Protein AF-A0A6N6PBZ8-F1 (afdb_monomer_lite)

Radius of gyration: 16.62 Å; chains: 1; bounding box: 34×43×38 Å

Structure (mmCIF, N/CA/C/O backbone):
data_AF-A0A6N6PBZ8-F1
#
_entry.id   AF-A0A6N6PBZ8-F1
#
loop_
_atom_site.group_PDB
_atom_site.id
_atom_site.type_symbol
_atom_site.label_atom_id
_atom_site.label_alt_id
_atom_site.label_comp_id
_atom_site.label_asym_id
_atom_site.label_entity_id
_atom_site.label_seq_id
_atom_site.pdbx_PDB_ins_code
_atom_site.Cartn_x
_atom_site.Cartn_y
_atom_site.Cartn_z
_atom_site.occupancy
_atom_site.B_iso_or_equiv
_atom_site.auth_seq_id
_atom_site.auth_comp_id
_atom_site.auth_asym_id
_atom_site.auth_atom_id
_atom_site.pdbx_PDB_model_num
ATOM 1 N N . MET A 1 1 ? 18.929 -25.212 -22.635 1.00 32.59 1 MET A N 1
ATOM 2 C CA . MET A 1 1 ? 18.979 -25.880 -21.314 1.00 32.59 1 MET A CA 1
ATOM 3 C C . MET A 1 1 ? 19.319 -24.796 -20.306 1.00 32.59 1 MET A C 1
ATOM 5 O O . MET A 1 1 ? 20.373 -24.211 -20.439 1.00 32.59 1 MET A O 1
ATOM 9 N N . GLY A 1 2 ? 18.472 -24.333 -19.399 1.00 34.78 2 GLY A N 1
ATOM 10 C CA . GLY A 1 2 ? 17.311 -24.933 -18.765 1.00 34.78 2 GLY A CA 1
ATOM 11 C C . GLY A 1 2 ? 17.470 -24.647 -17.275 1.00 34.78 2 GLY A C 1
ATOM 12 O O . GLY A 1 2 ? 18.210 -25.358 -16.617 1.00 34.78 2 GLY A O 1
ATOM 13 N N . SER A 1 3 ? 16.826 -23.591 -16.780 1.00 24.89 3 SER A N 1
ATOM 14 C CA . SER A 1 3 ? 16.521 -23.434 -15.355 1.00 24.89 3 SER A CA 1
ATOM 15 C C . SER A 1 3 ? 15.236 -22.633 -15.234 1.00 24.89 3 SER A C 1
ATOM 17 O O . SER A 1 3 ? 15.215 -21.412 -15.110 1.00 24.89 3 SER A O 1
ATOM 19 N N . THR A 1 4 ? 14.137 -23.366 -15.356 1.00 26.75 4 THR A N 1
ATOM 20 C CA . THR A 1 4 ? 12.801 -22.930 -14.981 1.00 26.75 4 THR A CA 1
ATOM 21 C C . THR A 1 4 ? 12.794 -22.737 -13.467 1.00 26.75 4 THR A C 1
ATOM 23 O O . THR A 1 4 ? 12.799 -23.718 -12.724 1.00 26.75 4 THR A O 1
ATOM 26 N N . ILE A 1 5 ? 12.773 -21.493 -12.991 1.00 32.59 5 ILE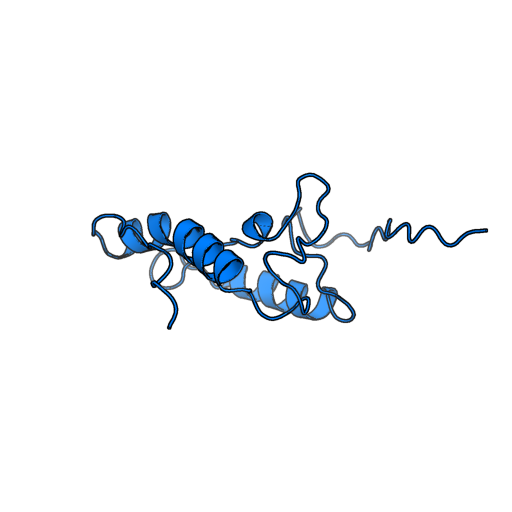 A N 1
ATOM 27 C CA . ILE A 1 5 ? 12.474 -21.212 -11.585 1.00 32.59 5 ILE A CA 1
ATOM 28 C C . ILE A 1 5 ? 10.968 -21.430 -11.413 1.00 32.59 5 ILE A C 1
ATOM 30 O O . ILE A 1 5 ? 10.160 -20.526 -11.597 1.00 32.59 5 ILE A O 1
ATOM 34 N N . ARG A 1 6 ? 10.567 -22.669 -11.111 1.00 25.77 6 ARG A N 1
ATOM 35 C CA . ARG A 1 6 ? 9.264 -22.927 -10.495 1.00 25.77 6 ARG A CA 1
ATOM 36 C C . ARG A 1 6 ? 9.402 -22.587 -9.018 1.00 25.77 6 ARG A C 1
ATOM 38 O O . ARG A 1 6 ? 9.809 -23.437 -8.233 1.00 25.77 6 ARG A O 1
ATOM 45 N N . SER A 1 7 ? 9.022 -21.380 -8.613 1.00 33.50 7 SER A N 1
ATOM 46 C CA . SER A 1 7 ? 8.722 -21.110 -7.204 1.00 33.50 7 SER A CA 1
ATOM 47 C C . SER A 1 7 ? 7.330 -21.653 -6.865 1.00 33.50 7 SER A C 1
ATOM 49 O O . SER A 1 7 ? 6.441 -20.926 -6.439 1.00 33.50 7 SER A O 1
ATOM 51 N N . SER A 1 8 ? 7.117 -22.957 -7.049 1.00 32.88 8 SER A N 1
ATOM 52 C CA . SER A 1 8 ? 6.024 -23.661 -6.376 1.00 32.88 8 SER A CA 1
ATOM 53 C C . SER A 1 8 ? 6.514 -24.093 -4.995 1.00 32.88 8 SER A C 1
ATOM 55 O O . SER A 1 8 ? 6.631 -25.282 -4.701 1.00 32.88 8 SER A O 1
ATOM 57 N N . GLY A 1 9 ? 6.869 -23.116 -4.164 1.00 30.92 9 GLY A N 1
ATOM 58 C CA . GLY A 1 9 ? 7.134 -23.327 -2.751 1.00 30.92 9 GLY A CA 1
ATOM 59 C C . GLY A 1 9 ? 5.815 -23.263 -2.000 1.00 30.92 9 GLY A C 1
ATOM 60 O O . GLY A 1 9 ? 5.419 -22.199 -1.543 1.00 30.92 9 GLY A O 1
ATOM 61 N N . ARG A 1 10 ? 5.122 -24.400 -1.868 1.00 36.94 10 ARG A N 1
ATOM 62 C CA . ARG A 1 10 ? 4.152 -24.567 -0.780 1.00 36.94 10 ARG A CA 1
ATOM 63 C C . ARG A 1 10 ? 4.943 -24.499 0.523 1.00 36.94 10 ARG A C 1
ATOM 65 O O . ARG A 1 10 ? 5.530 -25.499 0.928 1.00 36.94 10 ARG A O 1
ATOM 72 N N . CYS A 1 11 ? 4.988 -23.331 1.152 1.00 33.16 11 CYS A N 1
ATOM 73 C CA . CYS A 1 11 ? 5.447 -23.229 2.528 1.00 33.16 11 CYS A CA 1
ATOM 74 C C . CYS A 1 11 ? 4.305 -23.733 3.429 1.00 33.16 11 CYS A C 1
ATOM 76 O O . CYS A 1 11 ? 3.307 -23.043 3.621 1.00 33.16 11 CYS A O 1
ATOM 78 N N . GLY A 1 12 ? 4.393 -24.987 3.891 1.00 34.16 12 GLY A N 1
ATOM 79 C CA . GLY A 1 12 ? 3.528 -25.504 4.960 1.00 34.16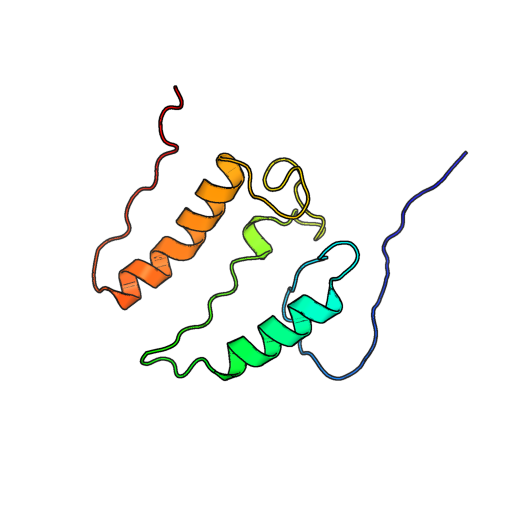 12 GLY A CA 1
ATOM 80 C C . GLY A 1 12 ? 3.802 -24.725 6.252 1.00 34.16 12 GLY A C 1
ATOM 81 O O . GLY A 1 12 ? 4.944 -24.404 6.551 1.00 34.16 12 GLY A O 1
ATOM 82 N N . SER A 1 13 ? 2.818 -24.366 7.069 1.00 29.97 13 SER A N 1
ATOM 83 C CA . SER A 1 13 ? 2.111 -25.304 7.941 1.00 29.97 13 SER A CA 1
ATOM 84 C C . SER A 1 13 ? 0.968 -24.572 8.669 1.00 29.97 13 SER A C 1
ATOM 86 O O . SER A 1 13 ? 1.169 -23.511 9.245 1.00 29.97 13 SER A O 1
ATOM 88 N N . SER A 1 14 ? -0.241 -25.140 8.600 1.00 31.97 14 SER A N 1
ATOM 89 C CA . SER A 1 14 ? -1.335 -25.141 9.600 1.00 31.97 14 SER A CA 1
ATOM 90 C C . SER A 1 14 ? -1.777 -23.891 10.397 1.00 31.97 14 SER A C 1
ATOM 92 O O . SER A 1 14 ? -2.713 -24.046 11.177 1.00 31.97 14 SER A O 1
ATOM 94 N N . PHE A 1 15 ? -1.220 -22.684 10.248 1.00 36.00 15 PHE A N 1
ATOM 95 C CA . PHE A 1 15 ? -1.507 -21.589 11.200 1.00 36.00 15 PHE A CA 1
ATOM 96 C C . PHE A 1 15 ? -1.996 -20.255 10.622 1.00 36.00 15 PHE A C 1
ATOM 98 O O . PHE A 1 15 ? -2.508 -19.429 11.378 1.00 36.00 15 PHE A O 1
ATOM 105 N N . SER A 1 16 ? -1.942 -20.054 9.305 1.00 38.16 16 SER A N 1
ATOM 106 C CA . SER A 1 16 ? -2.509 -18.860 8.671 1.00 38.16 16 SER A CA 1
ATOM 107 C C . SER A 1 16 ? -3.610 -19.265 7.697 1.00 38.16 16 SER A C 1
ATOM 109 O O . SER A 1 16 ? -3.374 -20.023 6.755 1.00 38.16 16 SER A O 1
ATOM 111 N N . ARG A 1 17 ? -4.837 -18.764 7.915 1.00 36.62 17 ARG A N 1
ATOM 112 C CA . ARG A 1 17 ? -5.825 -18.670 6.824 1.00 36.62 17 ARG A CA 1
ATOM 113 C C . ARG A 1 17 ? -5.178 -17.874 5.691 1.00 36.62 17 ARG A C 1
ATOM 115 O O . ARG A 1 17 ? -4.265 -17.107 5.970 1.00 36.62 17 ARG A O 1
ATOM 122 N N . ARG A 1 18 ? -5.647 -18.063 4.451 1.00 38.88 18 ARG A N 1
ATOM 123 C CA . ARG A 1 18 ? -5.253 -17.263 3.278 1.00 38.88 18 ARG A CA 1
A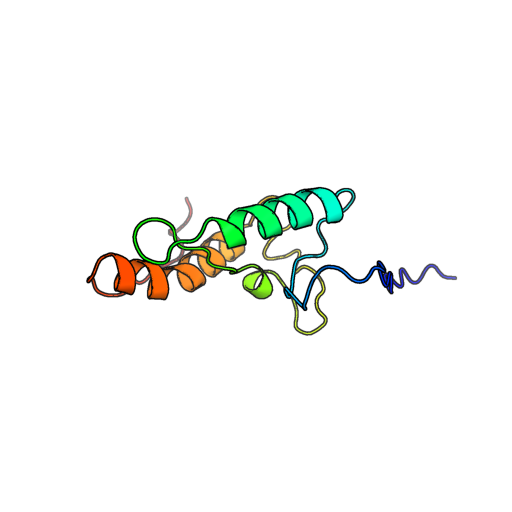TOM 124 C C . ARG A 1 18 ? -5.373 -15.769 3.605 1.00 38.88 18 ARG A C 1
ATOM 126 O O . ARG A 1 18 ? -6.423 -15.175 3.412 1.00 38.88 18 ARG A O 1
ATOM 133 N N . ALA A 1 19 ? -4.335 -15.190 4.183 1.00 44.44 19 ALA A N 1
ATOM 134 C CA . ALA A 1 19 ? -3.949 -13.854 3.837 1.00 44.44 19 ALA A CA 1
ATOM 135 C C . ALA A 1 19 ? -3.280 -14.054 2.485 1.00 44.44 19 ALA A C 1
ATOM 137 O O . ALA A 1 19 ? -2.391 -14.903 2.366 1.00 44.44 19 ALA A O 1
ATOM 138 N N . ASP A 1 20 ? -3.756 -13.354 1.468 1.00 43.25 20 ASP A N 1
ATOM 139 C CA . ASP A 1 20 ? -3.127 -13.282 0.153 1.00 43.25 20 ASP A CA 1
ATOM 140 C C . ASP A 1 20 ? -1.807 -12.486 0.283 1.00 43.25 20 ASP A C 1
ATOM 142 O O . ASP A 1 20 ? -1.601 -11.439 -0.325 1.00 43.25 20 ASP A O 1
ATOM 146 N N . ALA A 1 21 ? -0.936 -12.952 1.184 1.00 39.72 21 ALA A N 1
ATOM 147 C CA . ALA A 1 21 ? 0.247 -12.273 1.665 1.00 39.72 21 ALA A CA 1
ATOM 148 C C . ALA A 1 21 ? 1.454 -12.612 0.786 1.00 39.72 21 ALA A C 1
ATOM 150 O O . ALA A 1 21 ? 1.641 -13.734 0.314 1.00 39.72 21 ALA A O 1
ATOM 151 N N . ILE A 1 22 ? 2.232 -11.561 0.549 1.00 57.03 22 ILE A N 1
ATOM 152 C CA . ILE A 1 22 ? 3.232 -11.397 -0.502 1.00 57.03 22 ILE A CA 1
ATOM 153 C C . ILE A 1 22 ? 4.365 -12.422 -0.458 1.00 57.03 22 ILE A C 1
ATOM 155 O O . ILE A 1 22 ? 4.916 -12.759 0.583 1.00 57.03 22 ILE A O 1
ATOM 159 N N . CYS A 1 23 ? 4.834 -12.756 -1.660 1.00 48.22 23 CYS A N 1
ATOM 160 C CA . CYS A 1 23 ? 6.141 -13.334 -1.943 1.00 48.22 23 CYS A CA 1
ATOM 161 C C . CYS A 1 23 ? 7.281 -12.364 -1.534 1.00 48.22 23 CYS A C 1
ATOM 163 O O . CYS A 1 23 ? 7.845 -11.679 -2.389 1.00 48.22 23 CYS A O 1
ATOM 165 N N . LEU A 1 24 ? 7.601 -12.225 -0.236 1.00 54.16 24 LEU A N 1
ATOM 166 C CA . LEU A 1 24 ? 8.584 -11.220 0.218 1.00 54.16 24 LEU A CA 1
ATOM 167 C C . LEU A 1 24 ? 10.029 -11.723 0.103 1.00 54.16 24 LEU A C 1
ATOM 169 O O . LEU A 1 24 ? 10.702 -11.943 1.107 1.00 54.16 24 LEU A O 1
ATOM 173 N N . GLY A 1 25 ? 10.528 -11.904 -1.119 1.00 56.59 25 GLY A N 1
ATOM 174 C CA . GLY A 1 25 ? 11.948 -12.187 -1.371 1.00 56.59 25 GLY A CA 1
ATOM 175 C C . GLY A 1 25 ? 12.569 -13.225 -0.416 1.00 56.59 25 GLY A C 1
ATOM 176 O O . GLY A 1 25 ? 11.941 -14.213 -0.041 1.00 56.59 25 GLY A O 1
ATOM 177 N N . TYR A 1 26 ? 13.811 -12.996 0.019 1.00 49.59 26 TYR A N 1
ATOM 178 C CA . TYR A 1 26 ? 14.562 -13.940 0.864 1.00 49.59 26 TYR A CA 1
ATOM 179 C C . TYR A 1 26 ? 14.105 -13.974 2.347 1.00 49.59 26 TYR A C 1
ATOM 181 O O . TYR A 1 26 ? 14.620 -14.770 3.127 1.00 49.59 26 TYR A O 1
ATOM 189 N N . SER A 1 27 ? 13.147 -13.130 2.771 1.00 57.22 27 SER A N 1
ATOM 190 C CA . SER A 1 27 ? 12.702 -13.031 4.179 1.00 57.22 27 SER A CA 1
ATOM 191 C C . SER A 1 27 ? 11.182 -12.971 4.414 1.00 57.22 27 SER A C 1
ATOM 193 O O . SER A 1 27 ? 10.766 -12.586 5.508 1.00 57.22 27 SER A O 1
ATOM 195 N N . GLY A 1 28 ? 10.387 -13.424 3.436 1.00 67.25 28 GLY A N 1
ATOM 196 C CA . GLY A 1 28 ? 8.929 -13.647 3.448 1.00 67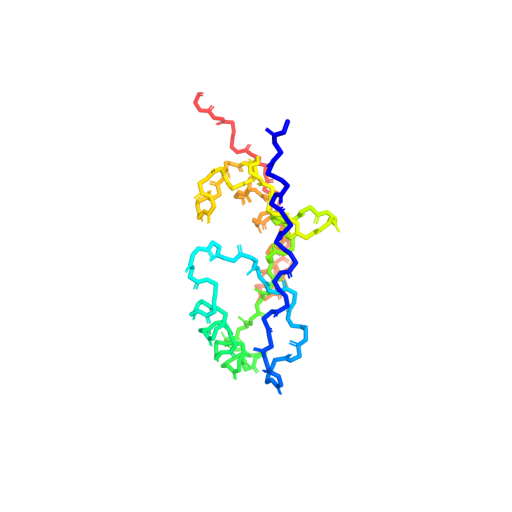.25 28 GLY A CA 1
ATOM 197 C C . GLY A 1 28 ? 8.307 -13.868 4.818 1.00 67.25 28 GLY A C 1
ATOM 198 O O . GLY A 1 28 ? 7.647 -13.003 5.393 1.00 67.25 28 GLY A O 1
ATOM 199 N N . GLY A 1 29 ? 8.609 -15.030 5.390 1.00 69.88 29 GLY A N 1
ATOM 200 C CA . GLY A 1 29 ? 7.935 -15.498 6.597 1.00 69.88 29 GLY A CA 1
ATOM 201 C C . GLY A 1 29 ? 8.106 -14.602 7.828 1.00 69.88 29 GLY A C 1
ATOM 202 O O . GLY A 1 29 ? 7.232 -14.588 8.692 1.00 69.88 29 GLY A O 1
ATOM 203 N N . ARG A 1 30 ? 9.193 -13.817 7.935 1.00 75.31 30 ARG A N 1
ATOM 204 C CA . ARG A 1 30 ? 9.366 -12.903 9.081 1.00 75.31 30 ARG A CA 1
ATOM 205 C C . ARG A 1 30 ? 8.398 -11.732 9.001 1.00 75.31 30 ARG A C 1
ATOM 207 O O . ARG A 1 30 ? 7.767 -11.399 10.000 1.00 75.31 30 ARG A O 1
ATOM 214 N N . THR A 1 31 ? 8.270 -11.136 7.820 1.00 76.12 31 THR A N 1
ATOM 215 C CA . THR A 1 31 ? 7.350 -10.018 7.615 1.00 76.12 31 THR A CA 1
ATOM 216 C C . THR A 1 31 ? 5.902 -10.493 7.707 1.00 76.12 31 THR A C 1
ATOM 218 O O . THR A 1 31 ? 5.107 -9.833 8.365 1.00 76.12 31 THR A O 1
ATOM 221 N N . GLU A 1 32 ? 5.564 -11.668 7.168 1.00 75.81 32 GLU A N 1
ATOM 222 C CA . GLU A 1 32 ? 4.220 -12.257 7.304 1.00 75.81 32 GLU A CA 1
ATOM 223 C C . GLU A 1 32 ? 3.809 -12.459 8.765 1.00 75.81 32 GLU A C 1
ATOM 225 O O . GLU A 1 32 ? 2.691 -12.117 9.149 1.00 75.81 32 GLU A O 1
ATOM 230 N N . ASN A 1 33 ? 4.720 -12.955 9.608 1.00 81.38 33 ASN A N 1
ATOM 231 C CA . ASN A 1 33 ? 4.435 -13.123 11.030 1.00 81.38 33 ASN A CA 1
ATOM 232 C C . ASN A 1 33 ? 4.182 -11.774 11.725 1.00 81.38 33 ASN A C 1
ATOM 234 O O . ASN A 1 33 ? 3.294 -11.657 12.568 1.00 81.38 33 ASN A O 1
ATOM 238 N N . ILE A 1 34 ? 4.935 -10.730 11.364 1.00 83.38 34 ILE A N 1
ATOM 239 C CA . ILE A 1 34 ? 4.693 -9.375 11.878 1.00 83.38 34 ILE A CA 1
ATOM 240 C C . ILE A 1 34 ? 3.316 -8.877 11.423 1.00 83.38 34 ILE A C 1
ATOM 242 O O . ILE A 1 34 ? 2.535 -8.436 12.262 1.00 83.38 34 ILE A O 1
ATOM 246 N N . LEU A 1 35 ? 2.979 -9.009 10.135 1.00 85.06 35 LEU A N 1
ATOM 247 C CA . LEU A 1 35 ? 1.682 -8.595 9.586 1.00 85.06 35 LEU A CA 1
ATOM 248 C C . LEU A 1 35 ? 0.511 -9.319 10.261 1.00 85.06 35 LEU A C 1
ATOM 250 O O . LEU A 1 35 ? -0.480 -8.683 10.611 1.00 85.06 35 LEU A O 1
ATOM 254 N N . TRP A 1 36 ? 0.640 -10.622 10.519 1.00 81.56 36 TRP A N 1
ATOM 255 C CA . TRP A 1 36 ? -0.377 -11.396 11.232 1.00 81.56 36 TRP A CA 1
ATOM 256 C C . TRP A 1 36 ? -0.592 -10.902 12.665 1.00 81.56 36 TRP A C 1
ATOM 258 O O . TRP A 1 36 ? -1.729 -10.828 13.129 1.00 81.56 36 TRP A O 1
ATOM 268 N N . ASN A 1 37 ? 0.482 -10.536 13.370 1.00 87.25 37 ASN A N 1
ATOM 269 C CA . ASN A 1 37 ? 0.368 -9.962 14.709 1.00 87.25 37 ASN A CA 1
ATOM 270 C C . ASN A 1 37 ? -0.265 -8.565 14.668 1.00 87.25 37 ASN A C 1
ATOM 272 O O . ASN A 1 37 ? -1.135 -8.280 15.484 1.00 87.25 37 ASN A O 1
ATOM 276 N N . LEU A 1 38 ? 0.109 -7.722 13.700 1.00 86.12 38 LEU A N 1
ATOM 277 C CA . LEU A 1 38 ? -0.463 -6.383 13.529 1.00 86.12 38 LEU A CA 1
ATOM 278 C C . LEU A 1 38 ? -1.960 -6.426 13.205 1.00 86.12 38 LEU A C 1
ATOM 280 O O . LEU A 1 38 ? -2.725 -5.660 13.784 1.00 86.12 38 LEU A O 1
ATOM 284 N N . ALA A 1 39 ? -2.399 -7.352 12.349 1.00 88.44 39 ALA A N 1
ATOM 285 C CA . ALA A 1 39 ? -3.812 -7.501 11.998 1.00 88.44 39 ALA A CA 1
ATOM 286 C C . ALA A 1 39 ? -4.699 -7.783 13.222 1.00 88.44 39 ALA A C 1
ATOM 288 O O . ALA A 1 39 ? -5.844 -7.347 13.277 1.00 88.44 39 ALA A O 1
ATOM 289 N N . LYS A 1 40 ? -4.164 -8.470 14.237 1.00 89.25 40 LYS A N 1
ATOM 290 C CA . LYS A 1 40 ? -4.877 -8.749 15.493 1.00 89.25 40 LYS A CA 1
ATOM 291 C C . LYS A 1 40 ? -4.983 -7.556 16.433 1.00 89.25 40 LYS A C 1
ATOM 293 O O . LYS A 1 40 ? -5.783 -7.601 17.361 1.00 89.25 40 LYS A O 1
ATOM 298 N N . LEU A 1 41 ? -4.151 -6.538 16.234 1.00 92.19 41 LEU A N 1
ATOM 299 C CA . LEU A 1 41 ? -4.182 -5.309 17.022 1.00 92.19 41 LEU A CA 1
ATOM 300 C C . LEU A 1 41 ? -5.204 -4.303 16.481 1.00 92.19 41 LEU A C 1
ATOM 302 O O . LEU A 1 41 ? -5.455 -3.299 17.140 1.00 92.19 41 LEU A O 1
ATOM 306 N N . ALA A 1 42 ? -5.789 -4.553 15.305 1.00 93.81 42 ALA A N 1
ATOM 307 C CA . ALA A 1 42 ? -6.847 -3.715 14.763 1.00 93.81 42 ALA A CA 1
ATOM 308 C C . ALA A 1 42 ? -8.117 -3.839 15.616 1.00 93.81 42 ALA A C 1
ATOM 310 O O . ALA A 1 42 ? -8.719 -4.909 15.712 1.00 93.81 42 ALA A O 1
ATOM 311 N N . ASP A 1 43 ? -8.520 -2.730 16.229 1.00 93.19 43 ASP A N 1
ATOM 312 C CA . ASP A 1 43 ? -9.694 -2.640 17.099 1.00 93.19 43 ASP A CA 1
ATOM 313 C C . ASP A 1 43 ? -10.943 -2.128 16.359 1.00 93.19 43 ASP A C 1
ATOM 315 O O . ASP A 1 43 ? -12.044 -2.162 16.913 1.00 93.19 43 ASP A O 1
ATOM 319 N N . GLY A 1 44 ? -10.777 -1.643 15.122 1.00 91.56 44 GLY A N 1
ATOM 320 C CA . GLY A 1 44 ? -11.848 -1.060 14.313 1.00 91.56 44 GLY A CA 1
ATOM 321 C C . GLY A 1 44 ? -12.385 0.272 14.850 1.00 91.56 44 GLY A C 1
ATOM 322 O O . GLY A 1 44 ? -13.472 0.691 14.460 1.00 91.56 44 GLY A O 1
ATOM 323 N N . LYS A 1 45 ? -11.663 0.919 15.770 1.00 93.19 45 LYS A N 1
ATOM 324 C CA . LYS A 1 45 ? -12.038 2.197 16.396 1.00 93.19 45 LYS A CA 1
ATOM 325 C C . LYS A 1 45 ? -10.949 3.242 16.225 1.00 93.19 45 LYS A C 1
ATOM 327 O O . LYS A 1 45 ? -11.228 4.366 15.829 1.00 93.19 45 LYS A O 1
ATOM 332 N N . SER A 1 46 ? -9.722 2.869 16.568 1.00 92.62 46 SER A N 1
ATOM 333 C CA . SER A 1 46 ? -8.543 3.736 16.551 1.00 92.62 46 SER A CA 1
ATOM 334 C C . SER A 1 46 ? -7.403 3.142 15.728 1.00 92.62 46 SER A C 1
ATOM 336 O O . SER A 1 46 ? -6.605 3.879 15.154 1.00 92.62 46 SER A O 1
ATOM 338 N N . VAL A 1 47 ? -7.357 1.814 15.620 1.00 92.88 47 VAL A N 1
ATOM 339 C CA . VAL A 1 47 ? -6.375 1.058 14.855 1.00 92.88 47 VAL A CA 1
ATOM 340 C C . VAL A 1 47 ? -7.111 0.215 13.822 1.00 92.88 47 VAL A C 1
ATOM 342 O O . VAL A 1 47 ? -7.932 -0.644 14.149 1.00 92.88 47 VAL A O 1
ATOM 345 N N . PHE A 1 48 ? -6.770 0.438 12.558 1.00 93.44 48 PHE A N 1
ATOM 346 C CA . PHE A 1 48 ? -7.335 -0.265 11.414 1.00 93.44 48 PHE A CA 1
ATOM 347 C C . PHE A 1 48 ? -6.211 -0.975 10.663 1.00 93.44 48 PHE A C 1
ATOM 349 O O . PHE A 1 48 ? -5.128 -0.417 10.481 1.00 93.44 48 PHE A O 1
ATOM 356 N N . PHE A 1 49 ? -6.461 -2.210 10.230 1.00 92.81 49 PHE A N 1
ATOM 357 C CA . PHE A 1 49 ? -5.540 -2.964 9.384 1.00 92.81 49 PHE A CA 1
ATOM 358 C C . PHE A 1 49 ? -6.105 -3.041 7.970 1.00 92.81 49 PHE A C 1
ATOM 360 O O . PHE A 1 49 ? -7.243 -3.463 7.777 1.00 92.81 49 PHE A O 1
ATOM 367 N N . LEU A 1 50 ? -5.295 -2.650 6.989 1.00 92.75 50 LEU A N 1
ATOM 368 C CA . LEU A 1 50 ? -5.660 -2.641 5.581 1.00 92.75 50 LEU A CA 1
ATOM 369 C C . LEU A 1 50 ? -4.589 -3.382 4.775 1.00 92.75 50 LEU A C 1
ATOM 371 O O . LEU A 1 50 ? -3.426 -2.980 4.764 1.00 92.75 50 LEU A O 1
ATOM 375 N N . ASP A 1 51 ? -4.997 -4.443 4.081 1.00 90.19 51 ASP A N 1
ATOM 376 C CA . ASP A 1 51 ? -4.130 -5.179 3.163 1.00 90.19 51 ASP A CA 1
ATOM 377 C C . ASP A 1 51 ? -4.288 -4.665 1.720 1.00 90.19 51 ASP A C 1
ATOM 379 O O . ASP A 1 51 ? -5.290 -4.915 1.049 1.00 90.19 51 ASP A O 1
ATOM 383 N N . VAL A 1 52 ? -3.270 -3.954 1.232 1.00 91.31 52 VAL A N 1
ATOM 384 C CA . VAL A 1 52 ? -3.176 -3.423 -0.145 1.00 91.31 52 VAL A CA 1
ATOM 385 C C . VAL A 1 52 ? -2.113 -4.141 -0.976 1.00 91.31 52 VAL A C 1
ATOM 387 O O . VAL A 1 52 ? -1.688 -3.662 -2.024 1.00 91.31 52 VAL A O 1
ATOM 390 N N . ASN A 1 53 ? -1.655 -5.305 -0.529 1.00 85.69 53 ASN A N 1
ATOM 391 C CA . ASN A 1 53 ? -0.553 -6.018 -1.164 1.00 85.69 53 ASN A CA 1
ATOM 392 C C . ASN A 1 53 ? -0.850 -6.463 -2.598 1.00 85.69 53 ASN A C 1
ATOM 394 O O . ASN A 1 53 ? 0.030 -6.429 -3.461 1.00 85.69 53 ASN A O 1
ATOM 398 N N . HIS A 1 54 ? -2.101 -6.844 -2.855 1.00 89.38 54 HIS A N 1
ATOM 399 C CA . HIS A 1 54 ? -2.585 -7.305 -4.156 1.00 89.38 54 HIS A CA 1
ATOM 400 C C . HIS A 1 54 ? -2.319 -6.302 -5.290 1.00 89.38 54 HIS A C 1
ATOM 402 O O . HIS A 1 54 ? -2.187 -6.698 -6.443 1.00 89.38 54 HIS A O 1
ATOM 408 N N . VAL A 1 55 ? -2.178 -5.014 -4.966 1.00 93.00 55 VAL A N 1
ATOM 409 C CA . VAL A 1 55 ? -1.931 -3.926 -5.919 1.00 93.00 55 VAL A CA 1
ATOM 410 C C . VAL A 1 55 ? -0.569 -4.062 -6.612 1.00 93.00 55 VAL A C 1
ATOM 412 O O . VAL A 1 55 ? -0.384 -3.574 -7.724 1.00 93.00 55 VAL A O 1
ATOM 415 N N . PHE A 1 56 ? 0.387 -4.746 -5.978 1.00 91.69 56 PHE A N 1
ATOM 416 C CA . PHE A 1 56 ? 1.719 -4.993 -6.534 1.00 91.69 56 PHE A CA 1
ATOM 417 C C . PHE A 1 56 ? 1.837 -6.335 -7.263 1.00 91.69 56 PHE A C 1
ATOM 419 O O . PHE A 1 56 ? 2.900 -6.642 -7.811 1.00 91.69 56 PHE A O 1
ATOM 426 N N . LEU A 1 57 ? 0.783 -7.153 -7.244 1.00 90.00 57 LEU A N 1
ATOM 427 C CA . LEU A 1 57 ? 0.801 -8.505 -7.782 1.00 90.00 57 LEU A CA 1
ATOM 428 C C . LEU A 1 57 ? 0.158 -8.553 -9.167 1.00 90.00 57 LEU A C 1
ATOM 430 O O . LEU A 1 57 ? -0.825 -7.879 -9.469 1.00 90.00 57 LEU A O 1
ATOM 434 N N . ARG A 1 58 ? 0.715 -9.406 -10.018 1.00 89.12 58 ARG A N 1
ATOM 435 C CA . ARG A 1 58 ? 0.088 -9.826 -11.268 1.00 89.12 58 ARG A CA 1
ATOM 436 C C . ARG A 1 58 ? -1.012 -10.853 -10.982 1.00 89.12 58 ARG A C 1
ATOM 438 O O . ARG A 1 58 ? -1.030 -11.442 -9.902 1.00 89.12 58 ARG A O 1
ATOM 445 N N . PRO A 1 59 ? -1.893 -11.145 -11.957 1.00 89.19 59 PRO A N 1
ATOM 446 C CA . PRO A 1 59 ? -2.946 -12.151 -11.785 1.00 89.19 59 PRO A CA 1
ATOM 447 C C . PRO A 1 59 ? -2.441 -13.553 -11.411 1.00 89.19 59 PRO A C 1
ATOM 449 O O . PRO A 1 59 ? -3.179 -14.334 -10.822 1.00 89.19 59 PRO A O 1
ATOM 452 N N . ASP A 1 60 ? -1.192 -13.882 -11.746 1.00 85.56 60 ASP A N 1
ATOM 453 C CA . ASP A 1 60 ? -0.544 -15.149 -11.392 1.00 85.56 60 ASP A CA 1
ATOM 454 C C . ASP A 1 60 ? 0.110 -15.139 -9.995 1.00 85.56 60 ASP A C 1
ATOM 456 O O . ASP A 1 60 ? 0.768 -16.106 -9.613 1.00 85.56 60 ASP A O 1
ATOM 460 N N . GLY A 1 61 ? -0.057 -14.051 -9.236 1.00 82.94 61 GLY A N 1
ATOM 461 C CA . GLY A 1 61 ? 0.509 -13.861 -7.902 1.00 82.94 61 GLY A CA 1
ATOM 462 C C . GLY A 1 61 ? 1.987 -13.464 -7.894 1.00 82.94 61 GLY A C 1
ATOM 463 O O . GLY A 1 61 ? 2.566 -13.314 -6.819 1.00 82.94 61 GLY A O 1
ATOM 464 N N . THR A 1 62 ? 2.621 -13.281 -9.058 1.00 85.38 62 THR A N 1
ATOM 465 C CA . THR A 1 62 ? 4.010 -12.807 -9.122 1.00 85.38 62 THR A CA 1
ATOM 466 C C . THR A 1 62 ? 4.095 -11.299 -8.905 1.00 85.38 62 THR A C 1
ATOM 468 O O . THR A 1 62 ? 3.179 -10.551 -9.246 1.00 85.38 62 THR A O 1
ATOM 471 N N . LEU A 1 63 ? 5.211 -10.832 -8.341 1.00 86.88 63 LEU A N 1
ATOM 472 C CA . LEU A 1 63 ? 5.427 -9.406 -8.117 1.00 86.88 63 LEU A CA 1
ATOM 473 C C . LEU A 1 63 ? 5.635 -8.664 -9.445 1.00 86.88 63 LEU A C 1
ATOM 475 O O . LEU A 1 63 ? 6.491 -9.045 -10.252 1.00 86.88 63 LEU A O 1
ATOM 479 N N . ASP A 1 64 ? 4.912 -7.562 -9.659 1.00 92.38 64 ASP A N 1
ATOM 480 C CA . ASP A 1 64 ? 5.155 -6.712 -10.818 1.00 92.38 64 ASP A CA 1
ATOM 481 C C . ASP A 1 64 ? 6.361 -5.791 -10.599 1.00 92.38 64 ASP A C 1
ATOM 483 O O . ASP A 1 64 ? 6.280 -4.736 -9.966 1.00 92.38 64 ASP A O 1
ATOM 487 N N . LEU A 1 65 ? 7.495 -6.159 -11.197 1.00 92.69 65 LEU A N 1
ATOM 488 C CA . LEU A 1 65 ? 8.736 -5.381 -11.135 1.00 92.69 65 LEU A CA 1
ATOM 489 C C . LEU A 1 65 ? 8.618 -3.976 -11.751 1.00 92.69 65 LEU A C 1
ATOM 491 O O . LEU A 1 65 ? 9.475 -3.137 -11.498 1.00 92.69 65 LEU A O 1
ATOM 495 N N . LYS A 1 66 ? 7.565 -3.672 -12.523 1.00 94.62 66 LYS A N 1
ATOM 496 C CA . LYS A 1 66 ? 7.288 -2.286 -12.947 1.00 94.62 66 LYS A CA 1
ATOM 497 C C . LYS A 1 66 ? 6.818 -1.411 -11.783 1.00 94.62 66 LYS A C 1
ATOM 499 O O . LYS A 1 66 ? 7.141 -0.224 -11.722 1.00 94.62 66 LYS A O 1
ATOM 504 N N . LEU A 1 67 ? 6.058 -1.996 -10.860 1.00 93.56 67 LEU A N 1
ATOM 505 C CA . LEU A 1 67 ? 5.550 -1.323 -9.669 1.00 93.56 67 LEU A CA 1
ATOM 506 C C . LEU A 1 67 ? 6.553 -1.389 -8.518 1.00 93.56 67 LEU A C 1
ATOM 508 O O . LEU A 1 67 ? 6.581 -0.472 -7.705 1.00 93.56 67 LEU A O 1
ATOM 512 N N . MET A 1 68 ? 7.401 -2.421 -8.471 1.00 92.31 68 MET A N 1
ATOM 513 C CA . MET A 1 68 ? 8.385 -2.617 -7.402 1.00 92.31 68 MET A CA 1
ATOM 514 C C . MET A 1 68 ? 9.731 -3.154 -7.939 1.00 92.31 68 MET A C 1
ATOM 516 O O . MET A 1 68 ? 10.058 -4.328 -7.743 1.00 92.31 68 MET A O 1
ATOM 520 N N . PRO A 1 69 ? 10.540 -2.306 -8.607 1.00 90.38 69 PRO A N 1
ATOM 521 C CA . PRO A 1 69 ? 11.740 -2.729 -9.345 1.00 90.38 69 PRO A CA 1
ATOM 522 C C . PRO A 1 69 ? 12.814 -3.402 -8.484 1.00 90.38 69 PRO A C 1
ATOM 524 O O . PRO A 1 69 ? 13.533 -4.277 -8.960 1.00 90.38 69 PRO A O 1
ATOM 527 N N . GLY A 1 70 ? 12.909 -3.011 -7.209 1.00 89.00 70 GLY A N 1
ATOM 528 C CA . GLY A 1 70 ? 13.860 -3.568 -6.241 1.00 89.00 70 GLY A CA 1
ATOM 529 C C . GLY A 1 70 ? 13.269 -4.621 -5.304 1.00 89.00 70 GLY A C 1
ATOM 530 O O . GLY A 1 70 ? 13.919 -4.961 -4.322 1.00 89.00 70 GLY A O 1
ATOM 531 N N . GLN A 1 71 ? 12.036 -5.085 -5.549 1.00 86.94 71 GLN A N 1
ATOM 532 C CA . GLN A 1 71 ? 11.316 -6.020 -4.665 1.00 86.94 71 GLN A CA 1
ATOM 533 C C . GLN A 1 71 ? 11.137 -5.511 -3.217 1.00 86.94 71 GLN A C 1
ATOM 535 O O . GLN A 1 71 ? 10.900 -6.297 -2.304 1.00 86.94 71 GLN A O 1
ATOM 540 N N . LEU A 1 72 ? 11.272 -4.196 -3.009 1.00 87.00 72 LEU A N 1
ATOM 541 C CA . LEU A 1 72 ? 11.162 -3.545 -1.702 1.00 87.00 72 LEU A CA 1
ATOM 542 C C . LEU A 1 72 ? 10.555 -2.144 -1.819 1.00 87.00 72 LEU A C 1
ATOM 544 O O . LEU A 1 72 ? 9.565 -1.843 -1.166 1.00 87.00 72 LEU A O 1
ATOM 548 N N . HIS A 1 73 ? 11.140 -1.293 -2.664 1.00 89.62 73 HIS A N 1
ATOM 549 C CA . HIS A 1 73 ? 10.680 0.083 -2.847 1.00 89.62 73 HIS A CA 1
ATOM 550 C C . HIS A 1 73 ? 9.744 0.191 -4.063 1.00 89.62 73 HIS A C 1
ATOM 552 O O . HIS A 1 73 ? 10.126 -0.271 -5.149 1.00 89.62 73 HIS A O 1
ATOM 558 N N . PRO A 1 74 ? 8.558 0.814 -3.920 1.00 92.19 74 PRO A N 1
ATOM 559 C CA . PRO A 1 74 ? 7.688 1.107 -5.052 1.00 92.19 74 PRO A CA 1
ATOM 560 C C . PRO A 1 74 ? 8.328 2.093 -6.040 1.00 92.19 74 PRO A C 1
ATOM 562 O O . PRO A 1 74 ? 9.031 3.023 -5.646 1.00 92.19 74 PRO A O 1
ATOM 565 N N . SER A 1 75 ? 8.045 1.927 -7.331 1.00 94.31 75 SER A N 1
ATOM 566 C CA . SER A 1 75 ? 8.255 2.973 -8.341 1.00 94.31 75 SER A CA 1
ATOM 567 C C . SER A 1 75 ? 7.213 4.095 -8.175 1.00 94.31 75 SER A C 1
ATOM 569 O O . SER A 1 75 ? 6.239 3.904 -7.445 1.00 94.31 75 SER A O 1
ATOM 571 N N . PRO A 1 76 ? 7.318 5.240 -8.878 1.00 94.62 76 PRO A N 1
ATOM 572 C CA . PRO A 1 76 ? 6.264 6.261 -8.856 1.00 94.62 76 PRO A CA 1
ATOM 573 C C . PRO A 1 76 ? 4.876 5.715 -9.228 1.00 94.62 76 PRO A C 1
ATOM 575 O O . PRO A 1 76 ? 3.878 6.064 -8.603 1.00 94.62 76 PRO A O 1
ATOM 578 N N . ALA A 1 77 ? 4.813 4.796 -10.197 1.00 93.94 77 ALA A N 1
ATOM 579 C CA . ALA A 1 77 ? 3.573 4.114 -10.558 1.00 93.94 77 ALA A CA 1
ATOM 580 C C . ALA A 1 77 ? 3.077 3.177 -9.440 1.00 93.94 77 ALA A C 1
ATOM 582 O O . ALA A 1 77 ? 1.880 3.138 -9.165 1.00 93.94 77 ALA A O 1
ATOM 583 N N . GLY A 1 78 ? 3.985 2.461 -8.767 1.00 94.25 78 GLY A N 1
ATOM 584 C CA . GLY A 1 78 ? 3.651 1.623 -7.611 1.00 94.25 78 GLY A CA 1
ATOM 585 C C . GLY A 1 78 ? 3.139 2.432 -6.419 1.00 94.25 78 GLY A C 1
ATOM 586 O O . GLY A 1 78 ? 2.128 2.072 -5.824 1.00 94.25 78 GLY A O 1
ATOM 587 N N . ALA A 1 79 ? 3.784 3.559 -6.111 1.00 93.69 79 ALA A N 1
ATOM 588 C CA . ALA A 1 79 ? 3.363 4.473 -5.052 1.00 93.69 79 ALA A CA 1
ATOM 589 C C . ALA A 1 79 ? 1.976 5.071 -5.336 1.00 93.69 79 ALA A C 1
ATOM 591 O O . ALA A 1 79 ? 1.138 5.139 -4.440 1.00 93.69 79 ALA A O 1
ATOM 592 N N . LEU A 1 80 ? 1.700 5.440 -6.592 1.00 93.69 80 LEU A N 1
ATOM 593 C CA . LEU A 1 80 ? 0.373 5.891 -7.009 1.00 93.69 80 LEU A CA 1
ATOM 594 C C . LEU A 1 80 ? -0.690 4.805 -6.825 1.00 93.69 80 LEU A C 1
ATOM 596 O O . LEU A 1 80 ? -1.780 5.088 -6.332 1.00 93.69 80 LEU A O 1
ATOM 600 N N . ALA A 1 81 ? -0.397 3.579 -7.260 1.00 93.62 81 ALA A N 1
ATOM 601 C CA . ALA A 1 81 ? -1.332 2.469 -7.154 1.00 93.62 81 ALA A CA 1
ATOM 602 C C . ALA A 1 81 ? -1.658 2.169 -5.681 1.00 93.62 81 ALA A C 1
ATOM 604 O O . ALA A 1 81 ? -2.826 2.034 -5.326 1.00 93.62 81 ALA A O 1
ATOM 605 N N . TRP A 1 82 ? -0.637 2.170 -4.821 1.00 93.94 82 TRP A N 1
ATOM 606 C CA . TRP A 1 82 ? -0.787 2.049 -3.372 1.00 93.94 82 TRP A CA 1
ATOM 607 C C . TRP A 1 82 ? -1.652 3.167 -2.778 1.00 93.94 82 TRP A C 1
ATOM 609 O O . TRP A 1 82 ? -2.620 2.878 -2.081 1.00 93.94 82 TRP A O 1
ATOM 619 N N . ALA A 1 83 ? -1.375 4.430 -3.123 1.00 94.00 83 ALA A N 1
ATOM 620 C CA . ALA A 1 83 ? -2.155 5.571 -2.643 1.00 94.00 83 ALA A CA 1
ATOM 621 C C . ALA A 1 83 ? -3.636 5.462 -3.046 1.00 94.00 83 ALA A C 1
ATOM 623 O O . ALA A 1 83 ? -4.524 5.633 -2.217 1.00 94.00 83 ALA A O 1
ATOM 624 N N . ARG A 1 84 ? -3.912 5.090 -4.302 1.00 93.44 84 ARG A N 1
ATOM 625 C CA . ARG A 1 84 ? -5.283 4.884 -4.799 1.00 93.44 84 ARG A CA 1
ATOM 626 C C . ARG A 1 84 ? -6.016 3.752 -4.088 1.00 93.44 84 ARG A C 1
ATOM 628 O O . ARG A 1 84 ? -7.223 3.847 -3.911 1.00 93.44 84 ARG A O 1
ATOM 635 N N . ALA A 1 85 ? -5.310 2.693 -3.705 1.00 93.69 85 ALA A N 1
ATOM 636 C CA . ALA A 1 85 ? -5.907 1.573 -2.986 1.00 93.69 85 ALA A CA 1
ATOM 637 C C . ALA A 1 85 ? -6.235 1.915 -1.524 1.00 93.69 85 ALA A C 1
ATOM 639 O O . ALA A 1 85 ? -7.177 1.357 -0.967 1.00 93.69 85 ALA A O 1
ATOM 640 N N . MET A 1 86 ? -5.489 2.837 -0.908 1.00 94.50 86 MET A N 1
ATOM 641 C CA . MET A 1 86 ? -5.763 3.311 0.452 1.00 94.50 86 MET A CA 1
ATOM 642 C C . MET A 1 86 ? -6.890 4.336 0.524 1.00 94.50 86 MET A C 1
ATOM 644 O O . MET A 1 86 ? -7.625 4.356 1.510 1.00 94.50 86 MET A O 1
ATOM 648 N N . GLU A 1 87 ? -7.010 5.186 -0.496 1.00 94.81 87 GLU A N 1
ATOM 649 C CA . GLU A 1 87 ? -7.870 6.370 -0.465 1.00 94.81 87 GLU A CA 1
ATOM 650 C C . GLU A 1 87 ? -9.317 6.100 -0.014 1.00 94.81 87 GLU A C 1
ATOM 652 O O . GLU A 1 87 ? -9.784 6.829 0.858 1.00 94.81 87 GLU A O 1
ATOM 657 N N . PRO A 1 88 ? -10.025 5.051 -0.491 1.00 93.69 88 PRO A N 1
ATOM 658 C CA . PRO A 1 88 ? -11.403 4.809 -0.061 1.00 93.69 88 PRO A CA 1
ATOM 659 C C . PRO A 1 88 ? -11.529 4.615 1.454 1.00 93.69 88 PRO A C 1
ATOM 661 O O . PRO A 1 88 ? -12.457 5.133 2.068 1.00 93.69 88 PRO A O 1
ATOM 664 N N . VAL A 1 89 ? -10.566 3.91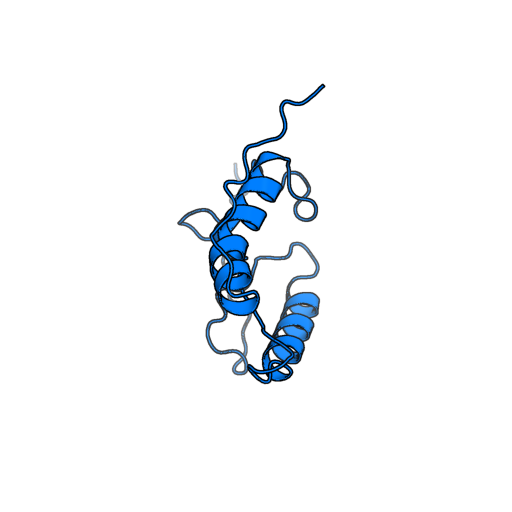0 2.058 1.00 94.38 89 VAL A N 1
ATOM 665 C CA . VAL A 1 89 ? -10.545 3.644 3.501 1.00 94.38 89 VAL A CA 1
ATOM 666 C C . VAL A 1 89 ? -10.200 4.913 4.268 1.00 94.38 89 VAL A C 1
ATOM 668 O O . VAL A 1 89 ? -10.818 5.200 5.286 1.00 94.38 89 VAL A O 1
ATOM 671 N N . LEU A 1 90 ? -9.237 5.701 3.785 1.00 94.88 90 LEU A N 1
ATOM 672 C CA . LEU A 1 90 ? -8.883 6.962 4.434 1.00 94.88 90 LEU A CA 1
ATOM 673 C C . LEU A 1 90 ? -10.064 7.934 4.438 1.00 94.88 90 LEU A C 1
ATOM 675 O O . LEU A 1 90 ? -10.363 8.502 5.485 1.00 94.88 90 LEU A O 1
ATOM 679 N N . SER A 1 91 ? -10.769 8.078 3.317 1.00 95.31 91 SER A N 1
ATOM 680 C CA . SER A 1 91 ? -11.930 8.966 3.247 1.00 95.31 91 SER A CA 1
ATOM 681 C C . SER A 1 91 ? -13.082 8.525 4.135 1.00 95.31 91 SER A C 1
ATOM 683 O O . SER A 1 91 ? -13.709 9.366 4.775 1.00 95.31 91 SER A O 1
ATOM 685 N N . GLU A 1 92 ? -13.325 7.217 4.249 1.00 94.88 92 GLU A N 1
ATOM 686 C CA . GLU A 1 92 ? -14.292 6.683 5.209 1.00 94.88 92 GLU A CA 1
ATOM 687 C C . GLU A 1 92 ? -13.898 7.031 6.653 1.00 94.88 92 GLU A C 1
ATOM 689 O O . GLU A 1 92 ? -14.720 7.543 7.413 1.00 94.88 92 GLU A O 1
ATOM 694 N N . LEU A 1 93 ? -12.630 6.821 7.020 1.00 95.50 93 LEU A N 1
ATOM 695 C CA . LEU A 1 93 ? -12.133 7.073 8.376 1.00 95.50 93 LEU A CA 1
ATOM 696 C C . LEU A 1 93 ? -12.094 8.562 8.742 1.00 95.50 93 LEU A C 1
ATOM 698 O O . LEU A 1 93 ? -12.316 8.912 9.902 1.00 95.50 93 LEU A O 1
ATOM 702 N N . PHE A 1 94 ? -11.811 9.439 7.779 1.00 95.06 94 PHE A N 1
ATOM 703 C CA . PHE A 1 94 ? -11.763 10.886 7.995 1.00 95.06 94 PHE A CA 1
ATOM 704 C C . PHE A 1 94 ? -13.103 11.591 7.756 1.00 95.06 94 PHE A C 1
ATOM 706 O O . PHE A 1 94 ? -13.220 12.776 8.069 1.00 95.06 94 PHE A O 1
ATOM 713 N N . GLY A 1 95 ? -14.111 10.889 7.232 1.00 95.00 95 GLY A N 1
ATOM 714 C CA . GLY A 1 95 ? -15.396 11.482 6.865 1.00 95.00 95 GLY A CA 1
ATOM 715 C C . GLY A 1 95 ? -15.276 12.532 5.756 1.00 95.00 95 GLY A C 1
ATOM 716 O O . GLY A 1 95 ? -16.045 13.495 5.744 1.00 95.00 95 GLY A O 1
ATOM 717 N N . ASP A 1 96 ? -14.300 12.381 4.856 1.00 95.38 96 ASP A N 1
ATOM 718 C CA . ASP A 1 96 ? -14.067 13.289 3.732 1.00 95.38 96 ASP A CA 1
ATOM 719 C C . ASP A 1 96 ? -14.350 12.623 2.373 1.00 95.38 96 ASP A C 1
ATOM 721 O O . ASP A 1 96 ? -14.921 11.534 2.295 1.00 95.38 96 ASP A O 1
ATOM 725 N N . GLN A 1 97 ? -14.074 13.339 1.282 1.00 92.06 97 GLN A N 1
ATOM 726 C CA . GLN A 1 97 ? -14.270 12.825 -0.074 1.00 92.06 97 GLN A CA 1
ATOM 727 C C . GLN A 1 97 ? -12.949 12.287 -0.638 1.00 92.06 97 GLN A C 1
ATOM 729 O O . GLN A 1 97 ? -11.927 12.961 -0.466 1.00 92.06 97 GLN A O 1
ATOM 734 N N . PRO A 1 98 ? -12.972 11.166 -1.392 1.00 91.06 98 PRO A N 1
ATOM 735 C CA . PRO A 1 98 ? -11.780 10.602 -2.012 1.00 91.06 98 PRO A CA 1
ATOM 736 C C . PRO A 1 98 ? -11.009 11.623 -2.839 1.00 91.06 98 PRO A C 1
ATOM 738 O O . PRO A 1 98 ? -11.539 12.261 -3.757 1.00 91.06 98 PRO A O 1
ATOM 741 N N . ARG A 1 99 ? -9.721 11.751 -2.548 1.00 88.00 99 ARG A N 1
ATOM 742 C CA . ARG A 1 99 ? -8.808 12.613 -3.284 1.00 88.00 99 ARG A CA 1
ATOM 743 C C . ARG A 1 99 ? -8.330 11.907 -4.534 1.00 88.00 99 ARG A C 1
ATOM 745 O O . ARG A 1 99 ? -7.852 10.774 -4.528 1.00 88.00 99 ARG A O 1
ATOM 752 N N . THR A 1 100 ? -8.392 12.629 -5.646 1.00 81.19 100 THR A N 1
ATOM 753 C CA . THR A 1 100 ? -7.767 12.156 -6.877 1.00 81.19 100 THR A CA 1
ATOM 754 C C . THR A 1 100 ? -6.262 12.366 -6.771 1.00 81.19 100 THR A C 1
ATOM 756 O O . THR A 1 100 ? -5.761 13.470 -6.978 1.00 81.19 100 THR A O 1
ATOM 759 N N . VAL A 1 101 ? -5.528 11.298 -6.466 1.00 73.50 101 VAL A N 1
ATOM 760 C CA . VAL A 1 101 ? -4.068 11.299 -6.575 1.00 73.50 101 VAL A CA 1
ATOM 761 C C . VAL A 1 101 ? -3.719 11.146 -8.059 1.00 73.50 101 VAL A C 1
ATOM 763 O O . VAL A 1 101 ? -3.891 10.078 -8.660 1.00 73.50 101 VAL A O 1
ATOM 766 N N . ALA A 1 102 ? -3.296 12.244 -8.685 1.00 70.69 102 ALA A N 1
ATOM 767 C CA . ALA A 1 102 ? -2.604 12.211 -9.969 1.00 70.69 102 ALA A CA 1
ATOM 768 C C . ALA A 1 102 ? -1.120 11.914 -9.721 1.00 70.69 102 ALA A C 1
ATOM 770 O O . ALA A 1 102 ? -0.587 12.261 -8.665 1.00 70.69 102 ALA A O 1
ATOM 771 N N . LEU A 1 103 ? -0.439 11.283 -10.684 1.00 64.44 103 LEU A N 1
ATOM 772 C CA . LEU A 1 103 ? 1.023 11.264 -10.640 1.00 64.44 103 LEU A CA 1
ATOM 773 C C . LEU A 1 103 ? 1.490 12.721 -10.608 1.00 64.44 103 LEU A C 1
ATOM 775 O O . LEU A 1 103 ? 1.031 13.491 -11.459 1.00 64.44 103 LEU A O 1
ATOM 779 N N . PRO A 1 104 ? 2.363 13.119 -9.667 1.00 60.03 104 PRO A N 1
ATOM 780 C CA . PRO A 1 104 ? 3.001 14.415 -9.787 1.00 60.03 104 PRO A CA 1
ATOM 781 C C . PRO A 1 104 ? 3.670 14.455 -11.161 1.00 60.03 104 PRO A C 1
ATOM 783 O O . PRO A 1 104 ? 4.332 13.489 -11.556 1.00 60.03 104 PRO A O 1
ATOM 786 N N . ALA A 1 105 ? 3.454 15.541 -11.906 1.00 58.09 105 ALA A N 1
ATOM 787 C CA . ALA A 1 105 ? 4.303 15.824 -13.049 1.00 58.09 105 ALA A CA 1
ATOM 788 C C . ALA A 1 105 ? 5.735 15.821 -12.501 1.00 58.09 105 ALA A C 1
ATOM 790 O O . ALA A 1 105 ? 6.042 16.580 -11.581 1.00 58.09 105 ALA A O 1
ATOM 791 N N . GLY A 1 106 ? 6.547 14.862 -12.948 1.00 59.50 106 GLY A N 1
ATOM 792 C CA . GLY A 1 106 ? 7.944 14.797 -12.535 1.00 59.50 106 GLY A CA 1
ATOM 793 C C . GLY A 1 106 ? 8.674 16.092 -12.914 1.00 59.50 106 GLY A C 1
ATOM 794 O O . GLY A 1 106 ? 8.136 16.873 -13.705 1.00 59.50 106 GLY A O 1
ATOM 795 N N . PRO A 1 107 ? 9.870 16.338 -12.356 1.00 53.91 107 PRO A N 1
ATOM 796 C CA . P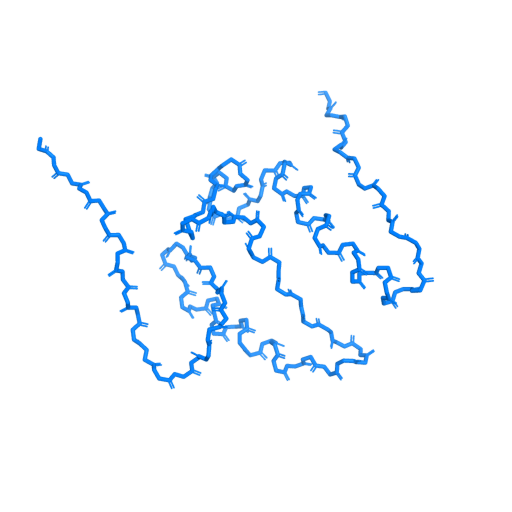RO A 1 107 ? 10.756 17.359 -12.904 1.00 53.91 107 PRO A CA 1
ATOM 797 C C . PRO A 1 107 ? 11.062 17.102 -14.387 1.00 53.91 107 PRO A C 1
ATOM 799 O O . PRO A 1 107 ? 11.072 15.915 -14.798 1.00 53.91 107 PRO A O 1
#

Foldseek 3Di:
DDDDPPPPPPPDDDDDDDPLAAPQPPCRVVVVVVLVVLCVVAPVPPRDRDDPPCLQADPVRDGDCQQPVPSPDGDLVVVQSSLQSCQVVVCVVVVHDGDDDDRPPDD

pLDDT: mean 75.1, std 23.32, range [24.89, 95.5]

Sequence (107 aa):
MGSTIRSSGRCGSSFSRRADAICLGYSGGRTENILWNLAKLADGKSVFFLDVNHVFLRPDGTLDLKLMPGQLHPSPAGALAWARAMEPVLSELFGDQPRTVALPAGP

Secondary structure (DSSP, 8-state):
-------------SS---------GGGHHHHHHHHHHHHTT--SSS------GGGGB-TTS-B-TTT-TTSSSPPHHHHHHHHHHHHHHHHHHHT-PPP--PPP---